Protein AF-A0A5Q4G5Q9-F1 (afdb_monomer_lite)

Sequence (96 aa):
MVSRAIARVSGTCLAPHSAKVARRLGVSTQAPTEAVFYTTGRARSLKVGNTHVHFEHAPEPLVRNADSAAGLALLALHCLGRQHATTDVPRAREAA

Secondary structure (DSSP, 8-state):
--HHHHHHHHT--EEE-HHHHHHHTTS-----SSEEEEESS--EEEEETTEEEEEEE--HHHHTTTTSHHHHHHHHHHHH-GGG--S--PPPPP--

pLDDT: mean 88.46, std 10.26, range [36.91, 96.0]

Structure (mmCIF, N/CA/C/O backbone):
data_AF-A0A5Q4G5Q9-F1
#
_entry.id   AF-A0A5Q4G5Q9-F1
#
loop_
_atom_site.group_PDB
_atom_site.id
_atom_site.type_symbol
_atom_site.label_atom_id
_atom_site.label_alt_id
_atom_site.label_comp_id
_atom_site.label_asym_id
_atom_site.label_entity_id
_atom_site.label_seq_id
_atom_site.pdbx_PDB_ins_code
_atom_site.Cartn_x
_atom_site.Cartn_y
_atom_site.Cartn_z
_atom_site.occupancy
_atom_site.B_iso_or_equiv
_atom_site.auth_seq_id
_atom_site.auth_comp_id
_atom_site.auth_asym_id
_atom_site.auth_atom_id
_atom_site.pdbx_PDB_model_num
ATOM 1 N N . MET A 1 1 ? -10.888 5.234 -3.428 1.00 62.72 1 MET A N 1
ATOM 2 C CA . MET A 1 1 ? -11.951 6.179 -3.027 1.00 62.72 1 MET A CA 1
ATOM 3 C C . MET A 1 1 ? -12.619 5.874 -1.675 1.00 62.72 1 MET A C 1
ATOM 5 O O . MET A 1 1 ? -13.505 6.614 -1.300 1.00 62.72 1 MET A O 1
ATOM 9 N N . VAL A 1 2 ? -12.138 4.925 -0.857 1.00 75.81 2 VAL A N 1
ATOM 10 C CA . VAL A 1 2 ? -12.484 4.859 0.588 1.00 75.81 2 VAL A CA 1
ATOM 11 C C . VAL A 1 2 ? -11.257 5.203 1.432 1.00 75.81 2 VAL A C 1
ATOM 13 O O . VAL A 1 2 ? -11.308 6.118 2.244 1.00 75.81 2 VAL A O 1
ATOM 16 N N . SER A 1 3 ? -10.108 4.590 1.128 1.00 75.00 3 SER A N 1
ATOM 17 C CA . SER A 1 3 ? -8.809 4.953 1.712 1.00 75.00 3 SER A CA 1
ATOM 18 C C . SER A 1 3 ? -8.533 6.458 1.619 1.00 75.00 3 SER A C 1
ATOM 20 O O . SER A 1 3 ? -8.314 7.102 2.629 1.00 75.00 3 SER A O 1
ATOM 22 N N . ARG A 1 4 ? -8.657 7.072 0.437 1.00 79.06 4 ARG A N 1
ATOM 23 C CA . ARG A 1 4 ? -8.414 8.518 0.264 1.00 79.06 4 ARG A CA 1
ATOM 24 C C . ARG A 1 4 ? -9.319 9.410 1.129 1.00 79.06 4 ARG A C 1
ATOM 26 O O . ARG A 1 4 ? -8.877 10.463 1.571 1.00 79.06 4 ARG A O 1
ATOM 33 N N . ALA A 1 5 ? -10.561 8.995 1.388 1.00 84.75 5 ALA A N 1
ATOM 34 C CA . ALA A 1 5 ? -11.453 9.713 2.298 1.00 84.75 5 ALA A CA 1
ATOM 35 C C . ALA A 1 5 ? -10.995 9.550 3.758 1.00 84.75 5 ALA A C 1
ATOM 37 O O . ALA A 1 5 ? -10.898 10.535 4.483 1.00 84.75 5 ALA A O 1
ATOM 38 N N . ILE A 1 6 ? -10.609 8.332 4.155 1.00 85.38 6 ILE A N 1
ATOM 39 C CA . ILE A 1 6 ? -10.059 8.035 5.487 1.00 85.38 6 ILE A CA 1
ATOM 40 C C . ILE A 1 6 ? -8.767 8.823 5.741 1.00 85.38 6 ILE A C 1
ATOM 42 O O . ILE A 1 6 ? -8.628 9.417 6.808 1.00 85.38 6 ILE A O 1
ATOM 46 N N . ALA A 1 7 ? -7.851 8.884 4.769 1.00 86.44 7 ALA A N 1
ATOM 47 C CA . ALA A 1 7 ? -6.624 9.683 4.845 1.00 86.44 7 ALA A CA 1
ATOM 48 C C . ALA A 1 7 ? -6.928 11.159 5.123 1.00 86.44 7 ALA A C 1
ATOM 50 O O . ALA A 1 7 ? -6.356 11.742 6.037 1.00 86.44 7 ALA A O 1
ATOM 51 N N . ARG A 1 8 ? -7.878 11.743 4.378 1.00 86.62 8 ARG A N 1
ATOM 52 C CA . ARG A 1 8 ? -8.280 13.149 4.541 1.00 86.62 8 ARG A CA 1
ATOM 53 C C . ARG A 1 8 ? -8.863 13.435 5.922 1.00 86.62 8 ARG A C 1
ATOM 55 O O . ARG A 1 8 ? -8.481 14.421 6.532 1.00 86.62 8 ARG A O 1
ATOM 62 N N . VAL A 1 9 ? -9.754 12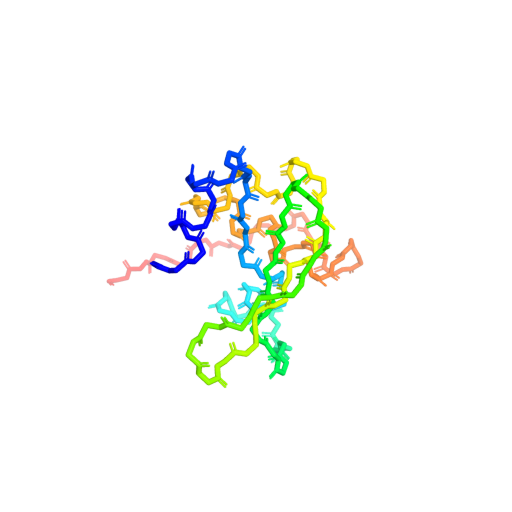.574 6.415 1.00 87.81 9 VAL A N 1
ATOM 63 C CA . VAL A 1 9 ? -10.400 12.761 7.727 1.00 87.81 9 VAL A CA 1
ATOM 64 C C . VAL A 1 9 ? -9.407 12.577 8.874 1.00 87.81 9 VAL A C 1
ATOM 66 O O . VAL A 1 9 ? -9.481 13.286 9.869 1.00 87.81 9 VAL A O 1
ATOM 69 N N . SER A 1 10 ? -8.475 11.629 8.748 1.00 86.25 10 SER A N 1
ATOM 70 C CA . SER A 1 10 ? -7.511 11.332 9.814 1.00 86.25 10 SER A CA 1
ATOM 71 C C . SER A 1 10 ? -6.208 12.131 9.743 1.00 86.25 10 SER A C 1
ATOM 73 O O . SER A 1 10 ? -5.410 12.033 10.668 1.00 86.25 10 SER A O 1
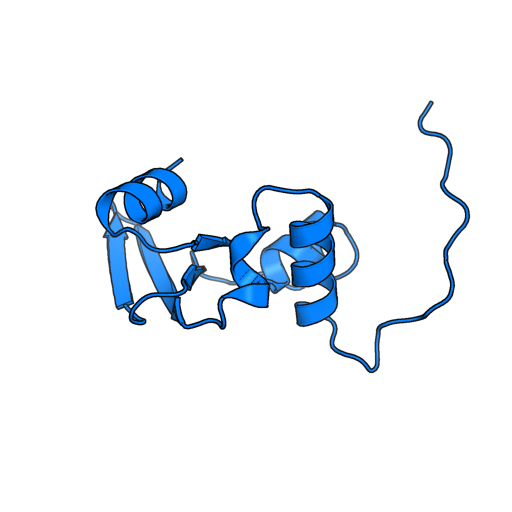ATOM 75 N N . GLY A 1 11 ? -5.977 12.903 8.677 1.00 90.00 11 GLY A N 1
ATOM 76 C CA . GLY A 1 11 ? -4.735 13.658 8.484 1.00 90.00 11 GLY A CA 1
ATOM 77 C C . GLY A 1 11 ? -3.497 12.779 8.263 1.00 90.00 11 GLY A C 1
ATOM 78 O O . GLY A 1 11 ? -2.378 13.240 8.456 1.00 90.00 11 GLY A O 1
ATOM 79 N N . THR A 1 12 ? -3.675 11.510 7.880 1.00 92.12 12 THR A N 1
ATOM 80 C CA . THR A 1 12 ? -2.578 10.544 7.689 1.00 92.12 12 THR A CA 1
ATOM 81 C C . THR A 1 12 ? -2.374 10.214 6.217 1.00 92.12 12 THR A C 1
ATOM 83 O O . THR A 1 12 ? -3.340 10.169 5.453 1.00 92.12 12 THR A O 1
ATOM 86 N N . CYS A 1 13 ? -1.149 9.863 5.825 1.00 93.12 13 CYS A N 1
ATOM 87 C CA . CYS A 1 13 ? -0.892 9.308 4.498 1.00 93.12 13 CYS A CA 1
ATOM 88 C C . CYS A 1 13 ? -1.335 7.842 4.450 1.00 93.12 13 CYS A C 1
ATOM 90 O O . CYS A 1 13 ? -1.156 7.111 5.423 1.00 93.12 13 CYS A O 1
ATOM 92 N N . LEU A 1 14 ? -1.890 7.410 3.314 1.00 94.31 14 LEU A N 1
ATOM 93 C CA . LEU A 1 14 ? -2.276 6.021 3.072 1.00 94.31 14 LEU A CA 1
ATOM 94 C C . LEU A 1 14 ? -1.725 5.533 1.737 1.00 94.31 14 LEU A C 1
ATOM 96 O O . LEU A 1 14 ? -1.764 6.263 0.750 1.00 94.31 14 LEU A O 1
ATOM 100 N N . ALA A 1 15 ? -1.304 4.272 1.694 1.00 94.56 15 ALA A N 1
ATOM 101 C CA . ALA A 1 15 ? -0.834 3.611 0.484 1.00 94.56 15 ALA A CA 1
ATOM 102 C C . ALA A 1 15 ? -1.453 2.213 0.343 1.00 94.56 15 ALA A C 1
ATOM 104 O O . ALA A 1 15 ? -1.763 1.568 1.348 1.00 94.56 15 ALA A O 1
ATOM 105 N N . PRO A 1 16 ? -1.657 1.710 -0.886 1.00 93.94 16 PRO A N 1
ATOM 106 C CA . PRO A 1 16 ? -1.958 0.296 -1.090 1.00 93.94 16 PRO A CA 1
ATOM 107 C C . PRO A 1 16 ? -0.819 -0.583 -0.555 1.00 93.94 16 PRO A C 1
ATOM 109 O O . PRO A 1 16 ? 0.348 -0.199 -0.618 1.00 93.94 16 PRO A O 1
ATOM 112 N N . HIS A 1 17 ? -1.155 -1.782 -0.075 1.00 94.88 17 HIS A N 1
ATOM 113 C CA . HIS A 1 17 ? -0.150 -2.755 0.350 1.00 94.88 17 HIS A CA 1
ATOM 114 C C . HIS A 1 17 ? 0.825 -3.092 -0.794 1.00 94.88 17 HIS A C 1
ATOM 116 O O . HIS A 1 17 ? 0.404 -3.313 -1.935 1.00 94.88 17 HIS A O 1
ATOM 122 N N . SER A 1 18 ? 2.116 -3.187 -0.475 1.00 93.88 18 SER A N 1
ATOM 123 C CA . SER A 1 18 ? 3.231 -3.390 -1.417 1.00 93.88 18 SER A CA 1
ATOM 124 C C . SER A 1 18 ? 3.005 -4.575 -2.368 1.00 93.88 18 SER A C 1
ATOM 126 O O . SER A 1 18 ? 3.060 -4.403 -3.584 1.00 93.88 18 SER A O 1
ATOM 128 N N . ALA A 1 19 ? 2.618 -5.744 -1.843 1.00 94.44 19 ALA A N 1
ATOM 129 C CA . ALA A 1 19 ? 2.289 -6.933 -2.645 1.00 94.44 19 ALA A CA 1
ATOM 130 C C . ALA A 1 19 ? 1.188 -6.697 -3.694 1.00 94.44 19 ALA A C 1
ATOM 132 O O . ALA A 1 19 ? 1.300 -7.133 -4.839 1.00 94.44 19 ALA A O 1
ATOM 133 N N . LYS A 1 20 ? 0.143 -5.930 -3.351 1.00 94.81 20 LYS A N 1
ATOM 134 C CA . LYS A 1 20 ? -0.923 -5.584 -4.302 1.00 94.81 20 LYS A CA 1
ATOM 135 C C . LYS A 1 20 ? -0.389 -4.718 -5.445 1.00 94.81 20 LYS A C 1
ATOM 137 O O . LYS A 1 20 ? -0.826 -4.872 -6.585 1.00 94.81 20 LYS A O 1
ATOM 142 N N . VAL A 1 21 ? 0.540 -3.812 -5.142 1.00 95.19 21 VAL A N 1
ATOM 143 C CA . VAL A 1 21 ? 1.183 -2.952 -6.143 1.00 95.19 21 VAL A CA 1
ATOM 144 C C . VAL A 1 21 ? 2.133 -3.759 -7.022 1.00 95.19 21 VAL A C 1
ATOM 146 O O . VAL A 1 21 ? 2.024 -3.678 -8.242 1.00 95.19 21 VAL A O 1
ATOM 149 N N . ALA A 1 22 ? 2.990 -4.594 -6.429 1.00 95.06 22 ALA A N 1
ATOM 150 C CA . ALA A 1 22 ? 3.915 -5.463 -7.153 1.00 95.06 22 ALA A CA 1
ATOM 151 C C . ALA A 1 22 ? 3.185 -6.385 -8.141 1.00 95.06 22 ALA A C 1
ATOM 153 O O . ALA A 1 22 ? 3.583 -6.487 -9.302 1.00 95.06 22 ALA A O 1
ATOM 154 N N . ARG A 1 23 ? 2.056 -6.974 -7.724 1.00 95.25 23 ARG A N 1
ATOM 155 C CA . ARG A 1 23 ? 1.201 -7.762 -8.618 1.00 95.25 23 ARG A CA 1
ATOM 156 C C . ARG A 1 23 ? 0.578 -6.951 -9.736 1.00 95.25 23 ARG A C 1
ATOM 158 O O . ARG A 1 23 ? 0.564 -7.400 -10.876 1.00 95.25 23 ARG A O 1
ATOM 165 N N . ARG A 1 24 ? 0.079 -5.750 -9.437 1.00 93.88 24 ARG A N 1
ATOM 166 C CA . ARG A 1 24 ? -0.493 -4.863 -10.458 1.00 93.88 24 ARG A CA 1
ATOM 167 C C . ARG A 1 24 ? 0.543 -4.438 -11.504 1.00 93.88 24 ARG A C 1
ATOM 169 O O . ARG A 1 24 ? 0.175 -4.266 -12.658 1.00 93.88 24 ARG A O 1
ATOM 176 N N . LEU A 1 25 ? 1.802 -4.265 -11.102 1.00 92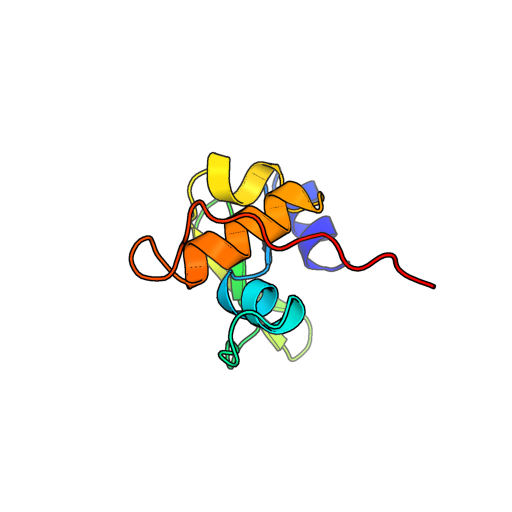.75 25 LEU A N 1
ATOM 177 C CA . LEU A 1 25 ? 2.911 -3.932 -12.001 1.00 92.75 25 LEU A CA 1
ATOM 178 C C . LEU A 1 25 ? 3.521 -5.159 -12.702 1.00 92.75 25 LEU A C 1
ATOM 180 O O . LEU A 1 25 ? 4.427 -4.996 -13.509 1.00 92.75 25 LEU A O 1
ATOM 184 N N . GLY A 1 26 ? 3.045 -6.373 -12.409 1.00 94.12 26 GLY A N 1
ATOM 185 C CA . GLY A 1 26 ? 3.517 -7.602 -13.051 1.00 94.12 26 GLY A CA 1
ATOM 186 C C . GLY A 1 26 ? 4.891 -8.089 -12.587 1.00 94.12 26 GLY A C 1
ATOM 187 O O . GLY A 1 26 ? 5.435 -9.005 -13.191 1.00 94.12 26 GLY A O 1
ATOM 188 N N . VAL A 1 27 ? 5.450 -7.515 -11.516 1.00 92.00 27 VAL A N 1
ATOM 189 C CA . VAL A 1 27 ? 6.770 -7.901 -10.977 1.00 92.00 27 VAL A CA 1
ATOM 190 C C . VAL A 1 27 ? 6.682 -8.949 -9.861 1.00 92.00 27 VAL A C 1
ATOM 192 O O . VAL A 1 27 ? 7.696 -9.473 -9.418 1.00 92.00 27 VAL A O 1
ATOM 195 N N . SER A 1 28 ? 5.471 -9.270 -9.399 1.00 93.75 28 SER A N 1
ATOM 196 C CA . SER A 1 28 ? 5.184 -10.377 -8.477 1.00 93.75 28 SER A CA 1
ATOM 197 C C . SER A 1 28 ? 3.810 -10.973 -8.796 1.00 93.75 28 SER A C 1
ATOM 199 O O . SER A 1 28 ? 2.977 -10.335 -9.432 1.00 93.75 28 SER A O 1
ATOM 201 N N . THR A 1 29 ? 3.535 -12.194 -8.348 1.00 93.12 29 THR A N 1
ATOM 202 C CA . THR A 1 29 ? 2.202 -12.820 -8.424 1.00 93.12 29 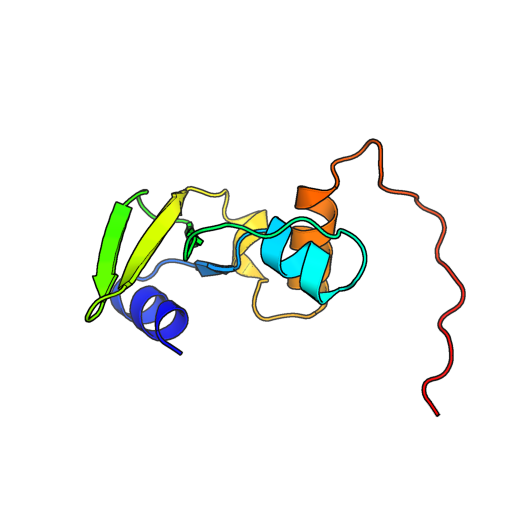THR A CA 1
ATOM 203 C C . THR A 1 29 ? 1.461 -12.783 -7.083 1.00 93.12 29 THR A C 1
ATOM 205 O O . THR A 1 29 ? 0.261 -13.070 -7.021 1.00 93.12 29 THR A O 1
ATOM 208 N N . GLN A 1 30 ? 2.144 -12.384 -6.008 1.00 87.44 30 GLN A N 1
ATOM 209 C CA . GLN A 1 30 ? 1.612 -12.383 -4.648 1.00 87.44 30 GLN A CA 1
ATOM 210 C C . GLN A 1 30 ? 0.481 -11.360 -4.492 1.00 87.44 30 GLN A C 1
ATOM 212 O O . GLN A 1 30 ? 0.570 -10.232 -4.968 1.00 87.44 30 GLN A O 1
ATOM 217 N N . ALA A 1 31 ? -0.597 -11.740 -3.807 1.00 88.44 31 ALA A N 1
ATOM 218 C CA . ALA A 1 31 ? -1.691 -10.836 -3.469 1.00 88.44 31 ALA A CA 1
ATOM 219 C C . ALA A 1 31 ? -2.057 -10.980 -1.989 1.00 88.44 31 ALA A C 1
ATOM 221 O O . ALA A 1 31 ? -2.103 -12.109 -1.499 1.00 88.44 31 ALA A O 1
ATOM 222 N N . PRO A 1 32 ? -2.368 -9.874 -1.292 1.00 87.62 32 PRO A N 1
ATOM 223 C CA . PRO A 1 32 ? -3.021 -9.950 0.007 1.00 87.62 32 PRO A CA 1
ATOM 224 C C . PRO A 1 32 ? -4.384 -10.640 -0.126 1.00 87.62 32 PRO A C 1
ATOM 226 O O . PRO A 1 32 ? -5.129 -10.362 -1.069 1.00 87.62 32 PRO A O 1
ATOM 229 N N . THR A 1 33 ? -4.719 -11.501 0.830 1.00 88.50 33 THR A N 1
ATOM 230 C CA . THR A 1 33 ? -6.043 -12.133 0.955 1.00 88.50 33 THR A CA 1
ATOM 231 C C . THR A 1 33 ? -7.104 -11.176 1.500 1.00 88.50 33 THR A C 1
ATOM 233 O O . THR A 1 33 ? -8.294 -11.397 1.296 1.00 88.50 33 THR A O 1
ATOM 236 N N . GLU A 1 34 ? -6.682 -10.086 2.143 1.00 88.50 34 GLU A N 1
ATOM 237 C CA . GLU A 1 34 ? -7.549 -9.111 2.806 1.00 88.50 34 GLU A CA 1
ATOM 238 C C . GLU A 1 34 ? -7.334 -7.685 2.275 1.00 88.50 34 GLU A C 1
ATOM 240 O O . GLU A 1 34 ? -6.354 -7.371 1.590 1.00 88.50 34 GLU A O 1
ATOM 245 N N . ALA A 1 35 ? -8.261 -6.779 2.599 1.00 90.06 35 ALA A N 1
ATOM 246 C CA . ALA A 1 35 ? -8.154 -5.371 2.235 1.00 90.06 35 ALA A CA 1
ATOM 247 C C . ALA A 1 35 ? -7.179 -4.630 3.170 1.00 90.06 35 ALA A C 1
ATOM 249 O O . ALA A 1 35 ? -7.599 -3.932 4.091 1.00 90.06 35 ALA A O 1
ATOM 250 N N . VAL A 1 36 ? -5.877 -4.765 2.907 1.00 94.00 36 VAL A N 1
ATOM 251 C CA . VAL A 1 36 ? -4.800 -4.139 3.693 1.00 94.00 36 VAL A CA 1
ATOM 252 C C . VAL A 1 36 ? -4.266 -2.865 3.022 1.00 94.00 36 VAL A C 1
ATOM 254 O O . VAL A 1 36 ? -4.062 -2.816 1.802 1.00 94.00 36 VAL A O 1
ATOM 257 N N . PHE A 1 37 ? -4.015 -1.831 3.825 1.00 94.31 37 PHE A N 1
ATOM 258 C CA . PHE A 1 37 ? -3.384 -0.570 3.429 1.00 94.31 37 PHE A CA 1
ATOM 259 C C . PHE A 1 37 ? -2.282 -0.183 4.413 1.00 94.31 37 PHE A C 1
ATOM 261 O O . PHE A 1 37 ? -2.421 -0.385 5.616 1.00 94.31 37 PHE A O 1
ATOM 268 N N . TYR A 1 38 ? -1.229 0.458 3.917 1.00 95.50 38 TYR A N 1
ATOM 269 C CA . TYR A 1 38 ? -0.259 1.131 4.773 1.00 95.50 38 TYR A CA 1
ATOM 270 C C . TYR A 1 38 ? -0.770 2.501 5.214 1.00 95.50 38 TYR A C 1
ATOM 272 O O . TYR A 1 38 ? -1.458 3.184 4.451 1.00 95.50 38 TYR A O 1
ATOM 280 N N . THR A 1 39 ? -0.402 2.911 6.427 1.00 95.38 39 THR A N 1
ATOM 281 C CA . THR A 1 39 ? -0.705 4.216 7.018 1.00 95.38 39 THR A CA 1
ATOM 282 C C . THR A 1 39 ? 0.489 4.795 7.766 1.00 95.38 39 THR A C 1
ATOM 284 O O . THR A 1 39 ? 1.235 4.059 8.402 1.00 95.38 39 THR A O 1
ATOM 287 N N . THR A 1 40 ? 0.644 6.120 7.757 1.00 95.44 40 THR A N 1
ATOM 288 C CA . THR A 1 40 ? 1.577 6.798 8.679 1.00 95.44 40 THR A CA 1
ATOM 289 C C . THR A 1 40 ? 1.011 6.948 10.091 1.00 95.44 40 THR A C 1
ATOM 291 O O . THR A 1 40 ? 1.742 7.271 11.022 1.00 95.44 40 THR A O 1
ATOM 294 N N . GLY A 1 41 ? -0.291 6.708 10.271 1.00 93.38 41 GLY A N 1
ATOM 295 C CA . GLY A 1 41 ? -0.954 6.737 11.570 1.00 93.38 41 GLY A CA 1
ATOM 296 C C . GLY A 1 41 ? -0.859 5.422 12.343 1.00 93.38 41 GLY A C 1
ATOM 297 O O . GLY A 1 41 ? -0.087 4.520 12.019 1.00 93.38 41 GLY A O 1
ATOM 298 N N . ARG A 1 42 ? -1.697 5.302 13.378 1.00 93.69 42 ARG A N 1
ATOM 299 C CA . ARG A 1 42 ? -1.812 4.090 14.199 1.00 93.69 42 ARG A CA 1
ATOM 300 C C . ARG A 1 42 ? -2.391 2.924 13.390 1.00 93.69 42 ARG A C 1
ATOM 302 O O . ARG A 1 42 ? -3.412 3.092 12.718 1.00 93.69 42 ARG A O 1
ATOM 309 N N . ALA A 1 43 ? -1.789 1.744 13.542 1.00 95.25 43 ALA A N 1
ATOM 310 C CA . ALA A 1 43 ? -2.332 0.496 13.015 1.00 95.25 43 ALA A CA 1
ATOM 311 C C . ALA A 1 43 ? -3.711 0.196 13.627 1.00 95.25 43 ALA A C 1
ATOM 313 O O . ALA A 1 43 ? -3.909 0.333 14.838 1.00 95.25 43 ALA A O 1
ATOM 314 N N . ARG A 1 44 ? -4.683 -0.162 12.785 1.00 94.31 44 ARG A N 1
ATOM 315 C CA . ARG A 1 44 ? -6.081 -0.383 13.187 1.00 94.31 44 ARG A CA 1
ATOM 316 C C . ARG A 1 44 ? -6.847 -1.158 12.122 1.00 94.31 44 ARG A C 1
ATOM 318 O O . ARG A 1 44 ? -6.466 -1.138 10.958 1.00 94.31 44 ARG A O 1
ATOM 325 N N . SER A 1 45 ? -7.981 -1.733 12.498 1.00 93.94 45 SER A N 1
ATOM 326 C CA . SER A 1 45 ? -8.927 -2.344 11.559 1.00 93.94 45 SER A CA 1
ATOM 327 C C . SER A 1 45 ? -10.245 -1.578 11.586 1.00 93.94 45 SER A C 1
ATOM 329 O O . SER A 1 45 ? -10.715 -1.192 12.655 1.00 93.94 45 SER A O 1
ATOM 331 N N . LEU A 1 46 ? -10.845 -1.348 10.422 1.00 91.12 46 LEU A N 1
ATOM 332 C CA . LEU A 1 46 ? -12.136 -0.679 10.279 1.00 91.12 46 LEU A CA 1
ATOM 333 C C . LEU A 1 46 ? -13.080 -1.552 9.458 1.00 91.12 46 LEU A C 1
ATOM 335 O O . LEU A 1 46 ? -12.726 -1.995 8.368 1.00 91.12 46 LEU A O 1
ATOM 339 N N . LYS A 1 47 ? -14.306 -1.746 9.945 1.00 91.62 47 LYS A N 1
ATOM 340 C CA . LYS A 1 47 ? -15.369 -2.368 9.156 1.00 91.62 47 LYS A CA 1
ATOM 341 C C . LYS A 1 47 ? -16.050 -1.302 8.297 1.00 91.62 47 LYS A C 1
ATOM 343 O O . LYS A 1 47 ? -16.587 -0.331 8.823 1.00 91.62 47 LYS A O 1
ATOM 348 N N . VAL A 1 48 ? -16.025 -1.482 6.980 1.00 87.69 48 VAL A N 1
ATOM 349 C CA . VAL A 1 48 ? -16.716 -0.630 6.004 1.00 87.69 48 VAL A CA 1
ATOM 350 C C . VAL A 1 48 ? -17.742 -1.494 5.281 1.00 87.69 48 VAL A C 1
ATOM 352 O O . VAL A 1 48 ? -17.388 -2.339 4.459 1.00 87.69 48 VAL A O 1
ATOM 355 N N . GLY A 1 49 ? -19.022 -1.319 5.620 1.00 88.19 49 GLY A N 1
ATOM 356 C CA . GLY A 1 49 ? -20.077 -2.228 5.168 1.00 88.19 49 GLY A CA 1
ATOM 357 C C . GLY A 1 49 ? -19.809 -3.654 5.659 1.00 88.19 49 GLY A C 1
ATOM 358 O O . GLY A 1 49 ? -19.687 -3.877 6.862 1.00 88.19 49 GLY A O 1
ATOM 359 N N . ASN A 1 50 ? -19.676 -4.606 4.731 1.00 89.31 50 ASN A N 1
ATOM 360 C CA . ASN A 1 50 ? -19.353 -6.003 5.042 1.00 89.31 50 ASN A CA 1
ATOM 361 C C . ASN A 1 50 ? -17.857 -6.348 4.901 1.00 89.31 50 ASN A C 1
ATOM 363 O O . ASN A 1 50 ? -17.483 -7.512 5.002 1.00 89.31 50 ASN A O 1
ATOM 367 N N . THR A 1 51 ? -17.001 -5.349 4.667 1.00 88.62 51 THR A N 1
ATOM 368 C CA . THR A 1 51 ? -15.568 -5.541 4.417 1.00 88.62 51 THR A CA 1
ATOM 369 C C . THR A 1 51 ? -14.745 -5.062 5.605 1.00 88.62 51 THR A C 1
ATOM 371 O O . THR A 1 51 ? -14.923 -3.940 6.082 1.00 88.62 51 THR A O 1
ATOM 374 N N . HIS A 1 52 ? -13.801 -5.885 6.054 1.00 91.44 52 HIS A N 1
ATOM 375 C CA . HIS A 1 52 ? -12.789 -5.486 7.028 1.00 91.44 52 HIS A CA 1
ATOM 376 C C . HIS A 1 52 ? -11.585 -4.885 6.298 1.00 91.44 52 HIS A C 1
ATOM 378 O O . HIS A 1 52 ? -11.014 -5.505 5.404 1.00 91.44 52 HIS A O 1
ATOM 384 N N . VAL A 1 53 ? -11.240 -3.647 6.648 1.00 92.44 53 VAL A N 1
ATOM 385 C CA . VAL A 1 53 ? -10.094 -2.921 6.102 1.00 92.44 53 VAL A CA 1
ATOM 386 C C . VAL A 1 53 ? -9.033 -2.812 7.181 1.00 92.44 53 VAL A C 1
ATOM 388 O O . VAL A 1 53 ? -9.268 -2.203 8.226 1.00 92.44 53 VAL A O 1
ATOM 391 N N . HIS A 1 54 ? -7.868 -3.382 6.914 1.00 94.69 54 HIS A N 1
ATOM 392 C CA . HIS A 1 54 ? -6.737 -3.395 7.828 1.00 94.69 54 HIS A CA 1
ATOM 393 C C . HIS A 1 54 ? -5.758 -2.286 7.453 1.00 94.69 54 HIS A C 1
ATOM 395 O O . HIS A 1 54 ? -5.420 -2.098 6.284 1.00 94.69 54 HIS A O 1
ATOM 401 N N . PHE A 1 55 ? -5.321 -1.532 8.454 1.00 94.88 55 PHE A N 1
ATOM 402 C CA . PHE A 1 55 ? -4.320 -0.487 8.320 1.00 94.88 55 PHE A CA 1
ATOM 403 C C . PHE A 1 55 ? -3.075 -0.887 9.095 1.00 94.88 55 PHE A C 1
ATOM 405 O O . PHE A 1 55 ? -3.116 -1.007 10.320 1.00 94.88 55 PHE A O 1
ATOM 412 N N . GLU A 1 56 ? -1.972 -1.044 8.378 1.00 95.62 56 GLU A N 1
ATOM 413 C CA . GLU A 1 56 ? -0.659 -1.339 8.937 1.00 95.62 56 GLU A CA 1
ATOM 414 C C . GLU A 1 56 ? 0.183 -0.073 8.985 1.00 95.62 56 GLU A C 1
ATOM 416 O O . GLU A 1 56 ? 0.191 0.720 8.041 1.00 95.62 56 GLU A O 1
ATOM 421 N N . HIS A 1 57 ? 0.895 0.128 10.089 1.00 96.00 57 HIS A N 1
ATOM 422 C CA . 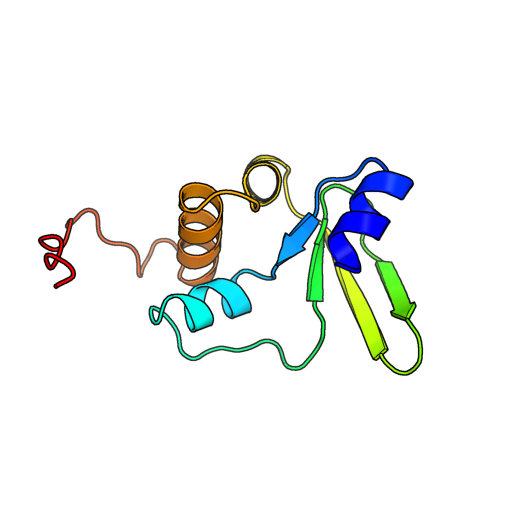HIS A 1 57 ? 1.791 1.267 10.200 1.00 96.00 57 HIS A CA 1
ATOM 423 C C . HIS A 1 57 ? 2.994 1.098 9.264 1.00 96.00 57 HIS A C 1
ATOM 425 O O . HIS A 1 57 ? 3.612 0.036 9.229 1.00 96.00 57 HIS A O 1
ATOM 431 N N . ALA A 1 58 ? 3.345 2.161 8.546 1.00 95.31 58 ALA A N 1
ATOM 432 C CA . ALA A 1 58 ? 4.509 2.220 7.679 1.00 95.31 58 ALA A CA 1
ATOM 433 C C . ALA A 1 58 ? 5.189 3.595 7.773 1.00 95.31 58 ALA A C 1
ATOM 435 O O . ALA A 1 58 ? 4.516 4.611 7.981 1.00 95.31 58 ALA A O 1
ATOM 436 N N . PRO A 1 59 ? 6.519 3.650 7.577 1.00 93.88 59 PRO A N 1
ATOM 437 C CA . PRO A 1 59 ? 7.261 4.898 7.638 1.00 93.88 59 PRO A CA 1
ATOM 438 C C . PRO A 1 59 ? 6.833 5.841 6.507 1.00 93.88 59 PRO A C 1
ATOM 440 O O . PRO A 1 59 ? 6.610 5.422 5.370 1.00 93.88 59 PRO A O 1
ATOM 443 N N . GLU A 1 60 ? 6.764 7.137 6.807 1.00 93.31 60 GLU A N 1
ATOM 444 C CA . GLU A 1 60 ? 6.281 8.162 5.876 1.00 93.31 60 GLU A CA 1
ATOM 445 C C . GLU A 1 60 ? 6.948 8.143 4.489 1.00 93.31 60 GLU A C 1
ATOM 447 O O . GLU A 1 60 ? 6.208 8.210 3.503 1.00 93.31 60 GLU A O 1
ATOM 452 N N . PRO A 1 61 ? 8.277 7.955 4.345 1.00 91.81 61 PRO A N 1
ATOM 453 C CA . PRO A 1 61 ? 8.915 7.881 3.029 1.00 91.81 61 PRO A CA 1
ATOM 454 C C . PRO A 1 61 ? 8.341 6.802 2.099 1.00 91.81 61 PRO A C 1
ATOM 456 O O . PRO A 1 61 ? 8.355 6.981 0.883 1.00 91.81 61 PRO A O 1
ATOM 459 N N . LEU A 1 62 ? 7.806 5.706 2.649 1.00 91.06 62 LEU A N 1
ATOM 460 C CA . LEU A 1 62 ? 7.201 4.623 1.869 1.00 91.06 62 LEU A CA 1
ATOM 461 C C . LEU A 1 62 ? 5.783 4.973 1.383 1.00 91.06 62 LEU A C 1
ATOM 463 O O . LEU A 1 62 ? 5.340 4.492 0.343 1.00 91.06 62 LEU A O 1
ATOM 467 N N . VAL A 1 63 ? 5.060 5.807 2.135 1.00 92.38 63 VAL A N 1
ATOM 468 C CA . VAL A 1 63 ? 3.617 6.042 1.956 1.00 92.38 63 VAL A CA 1
ATOM 469 C C . VAL A 1 63 ? 3.329 7.388 1.284 1.00 92.38 63 VAL A C 1
ATOM 471 O O . VAL A 1 63 ? 2.381 7.502 0.508 1.00 92.38 63 VAL A O 1
ATOM 474 N N . ARG A 1 64 ? 4.149 8.413 1.547 1.00 91.31 64 ARG A N 1
ATOM 475 C CA . ARG A 1 64 ? 3.896 9.820 1.184 1.00 91.31 64 ARG A CA 1
ATOM 476 C C . ARG A 1 64 ? 3.653 10.048 -0.308 1.00 91.31 64 ARG A C 1
ATOM 478 O O . ARG A 1 64 ? 2.850 10.897 -0.673 1.00 91.31 64 ARG A O 1
ATOM 485 N N . ASN A 1 65 ? 4.331 9.291 -1.168 1.00 90.88 65 ASN A N 1
ATOM 486 C CA . ASN A 1 65 ? 4.269 9.462 -2.622 1.00 90.88 65 ASN A CA 1
ATOM 487 C C . ASN A 1 65 ? 3.422 8.390 -3.327 1.00 90.88 65 ASN A C 1
ATOM 489 O O . ASN A 1 65 ? 3.506 8.263 -4.545 1.00 90.88 65 ASN A O 1
ATOM 493 N N . ALA A 1 66 ? 2.603 7.624 -2.602 1.00 90.06 66 ALA A N 1
ATOM 494 C CA . ALA A 1 66 ? 1.847 6.496 -3.159 1.00 90.06 66 ALA A CA 1
ATOM 495 C C . ALA A 1 66 ? 0.763 6.873 -4.193 1.00 90.06 66 ALA A C 1
ATOM 497 O O . ALA A 1 66 ? 0.179 5.988 -4.818 1.00 90.06 66 ALA A O 1
ATOM 498 N N . ASP A 1 67 ? 0.518 8.171 -4.397 1.00 88.56 67 ASP A N 1
ATOM 499 C CA . ASP A 1 67 ? -0.337 8.710 -5.460 1.00 88.56 67 ASP A CA 1
ATOM 500 C C . ASP A 1 67 ? 0.407 8.870 -6.810 1.00 88.56 67 ASP A C 1
ATOM 502 O O . ASP A 1 67 ? -0.235 9.128 -7.828 1.00 88.56 67 ASP A O 1
ATOM 506 N N . SER A 1 68 ? 1.740 8.715 -6.852 1.00 92.50 68 SER A N 1
ATOM 507 C CA . SER A 1 68 ? 2.552 8.846 -8.072 1.00 92.50 68 SER A CA 1
ATOM 508 C C . SER A 1 68 ? 3.038 7.497 -8.610 1.00 92.50 68 SER A C 1
ATOM 510 O O . SER A 1 68 ? 3.194 6.526 -7.868 1.00 92.50 68 SER A O 1
ATOM 512 N N . ALA A 1 69 ? 3.343 7.440 -9.912 1.00 92.56 69 ALA A N 1
ATOM 513 C CA . ALA A 1 69 ? 3.920 6.246 -10.535 1.00 92.56 69 ALA A CA 1
ATOM 514 C C . ALA A 1 69 ? 5.246 5.830 -9.871 1.00 92.56 69 ALA A C 1
ATOM 516 O O . ALA A 1 69 ? 5.459 4.648 -9.611 1.00 92.56 69 ALA A O 1
ATOM 517 N N . ALA A 1 70 ? 6.095 6.801 -9.519 1.00 92.06 70 ALA A N 1
ATOM 518 C CA . ALA A 1 70 ? 7.348 6.549 -8.812 1.00 92.06 70 ALA A CA 1
ATOM 519 C C . ALA A 1 70 ? 7.113 5.967 -7.408 1.00 92.06 70 ALA A C 1
ATOM 521 O O . ALA A 1 70 ? 7.778 5.011 -7.022 1.00 92.06 70 ALA A O 1
ATOM 522 N N . GLY A 1 71 ? 6.137 6.484 -6.654 1.00 93.94 71 GLY A N 1
ATOM 523 C CA . GLY A 1 71 ? 5.807 5.931 -5.338 1.00 93.94 71 GLY A CA 1
ATOM 524 C C . GLY A 1 71 ? 5.243 4.513 -5.414 1.00 93.94 71 GLY A C 1
ATOM 525 O O . GLY A 1 71 ? 5.602 3.664 -4.601 1.00 93.94 71 GLY A O 1
ATOM 526 N N . LEU A 1 72 ? 4.422 4.218 -6.426 1.00 94.75 72 LEU A N 1
ATOM 527 C CA . LEU A 1 72 ? 3.951 2.855 -6.684 1.00 94.75 72 LEU A CA 1
ATOM 528 C C . LEU A 1 72 ? 5.103 1.914 -7.075 1.00 94.75 72 LEU A C 1
ATOM 530 O O . LEU A 1 72 ? 5.150 0.784 -6.593 1.00 94.75 72 LEU A O 1
ATOM 534 N N . ALA A 1 73 ? 6.059 2.374 -7.885 1.00 93.38 73 ALA A N 1
ATOM 535 C CA . ALA A 1 73 ? 7.254 1.595 -8.207 1.00 93.38 73 ALA A CA 1
ATOM 536 C C . ALA A 1 73 ? 8.091 1.297 -6.950 1.00 93.38 73 ALA A C 1
ATOM 538 O O . ALA A 1 73 ? 8.483 0.152 -6.734 1.00 93.38 73 ALA A O 1
ATOM 539 N N . LEU A 1 74 ? 8.291 2.285 -6.071 1.00 92.81 74 LEU A N 1
ATOM 540 C CA . LEU A 1 74 ? 8.988 2.093 -4.794 1.00 92.81 74 LEU A CA 1
ATOM 541 C C . LEU A 1 74 ? 8.268 1.091 -3.881 1.00 92.81 74 LEU A C 1
ATOM 543 O O . LEU A 1 74 ? 8.919 0.239 -3.283 1.00 92.81 74 LEU A O 1
ATOM 547 N N . LEU A 1 75 ? 6.934 1.137 -3.808 1.00 95.00 75 LEU A N 1
ATOM 548 C CA . LEU A 1 75 ? 6.139 0.155 -3.060 1.00 95.00 75 LEU A CA 1
ATOM 549 C C . LEU A 1 75 ? 6.284 -1.263 -3.624 1.00 95.00 75 LEU A C 1
ATOM 551 O O . LEU A 1 75 ? 6.367 -2.221 -2.857 1.00 95.00 75 LEU A O 1
ATOM 555 N N . ALA A 1 76 ? 6.327 -1.412 -4.948 1.00 94.75 76 ALA A N 1
ATOM 556 C CA . ALA A 1 76 ? 6.558 -2.710 -5.570 1.00 94.75 76 ALA A CA 1
ATOM 557 C C . ALA A 1 76 ? 7.970 -3.237 -5.283 1.00 94.75 76 ALA A C 1
ATOM 559 O O . ALA A 1 76 ? 8.114 -4.387 -4.878 1.00 94.75 76 ALA A O 1
ATOM 560 N N . LEU A 1 77 ? 8.997 -2.390 -5.401 1.00 93.00 77 LEU A N 1
ATOM 561 C CA . LEU A 1 77 ? 10.373 -2.748 -5.043 1.00 93.00 77 LEU A CA 1
ATOM 562 C C . LEU A 1 77 ? 10.503 -3.105 -3.557 1.00 93.00 77 LEU A C 1
ATOM 564 O O . LEU A 1 77 ? 11.213 -4.045 -3.209 1.00 93.00 77 LEU A O 1
ATOM 568 N N . HIS A 1 78 ? 9.775 -2.408 -2.681 1.00 93.44 78 HIS A N 1
ATOM 569 C CA . HIS A 1 78 ? 9.717 -2.741 -1.261 1.00 93.44 78 HIS A CA 1
ATOM 570 C C . HIS A 1 78 ? 9.163 -4.155 -1.020 1.00 93.44 78 HIS A C 1
ATOM 572 O O . HIS A 1 78 ? 9.691 -4.863 -0.170 1.00 93.44 78 HIS A O 1
ATOM 578 N N . CYS A 1 79 ? 8.160 -4.594 -1.795 1.00 93.75 79 CYS A N 1
ATOM 579 C CA . CYS A 1 79 ? 7.647 -5.969 -1.729 1.00 93.75 79 CYS A CA 1
ATOM 580 C C . CYS A 1 79 ? 8.702 -7.011 -2.124 1.00 93.75 79 CYS A C 1
ATOM 582 O O . CYS A 1 79 ? 8.766 -8.081 -1.528 1.00 93.75 79 CYS A O 1
ATOM 584 N N . LEU A 1 80 ? 9.483 -6.718 -3.165 1.00 92.69 80 LEU A N 1
ATOM 585 C CA . LEU A 1 80 ? 10.485 -7.638 -3.706 1.00 92.69 80 LEU A CA 1
ATOM 586 C C . LEU A 1 80 ? 11.707 -7.761 -2.787 1.00 92.69 80 LEU A C 1
ATOM 588 O O . LEU A 1 80 ? 12.332 -8.818 -2.702 1.00 92.69 80 LEU A O 1
ATOM 592 N N . GLY A 1 81 ? 12.045 -6.681 -2.082 1.00 92.06 81 GLY A N 1
ATOM 593 C CA . GLY A 1 81 ? 13.249 -6.606 -1.267 1.00 92.06 81 GLY A CA 1
ATOM 594 C C . GLY A 1 81 ? 14.523 -6.479 -2.109 1.00 92.06 81 GLY A C 1
ATOM 595 O O . GLY A 1 81 ? 14.533 -6.647 -3.328 1.00 92.06 81 GLY A O 1
ATOM 596 N N . ARG A 1 82 ? 15.642 -6.165 -1.445 1.00 89.25 82 ARG A N 1
ATOM 597 C CA . ARG A 1 82 ? 16.898 -5.810 -2.137 1.00 89.25 82 ARG A CA 1
ATOM 598 C C . ARG A 1 82 ? 17.499 -6.936 -2.975 1.00 89.25 82 ARG A C 1
ATOM 600 O O . ARG A 1 82 ? 18.173 -6.645 -3.950 1.00 89.25 82 ARG A O 1
ATOM 607 N N . GLN A 1 83 ? 17.262 -8.193 -2.607 1.00 90.25 83 GLN A N 1
ATOM 608 C CA . GLN A 1 83 ? 17.822 -9.354 -3.311 1.00 90.25 83 GLN A CA 1
ATOM 609 C C . GLN A 1 83 ? 17.220 -9.563 -4.706 1.00 90.25 83 GLN A C 1
ATOM 611 O O . GLN A 1 83 ? 17.829 -10.223 -5.539 1.00 90.25 83 GLN A O 1
ATOM 616 N N . HIS A 1 84 ? 16.047 -8.984 -4.962 1.00 87.50 84 HIS A N 1
ATOM 617 C CA . HIS A 1 84 ? 15.317 -9.119 -6.221 1.00 87.50 84 HIS A CA 1
ATOM 618 C C . HIS A 1 84 ? 15.273 -7.800 -7.010 1.00 87.50 84 HIS A C 1
ATOM 620 O O . HIS A 1 84 ? 14.556 -7.696 -8.004 1.00 87.50 84 HIS A O 1
ATOM 626 N N . ALA A 1 85 ? 16.020 -6.784 -6.567 1.00 86.19 85 ALA A N 1
ATOM 627 C CA . ALA A 1 85 ? 16.166 -5.515 -7.264 1.00 86.19 85 ALA A CA 1
ATOM 628 C C . ALA A 1 85 ? 17.489 -5.501 -8.039 1.00 86.19 85 ALA A C 1
ATOM 630 O O . ALA A 1 85 ? 18.542 -5.816 -7.488 1.00 86.19 85 ALA A O 1
ATOM 631 N N . THR A 1 86 ? 17.430 -5.104 -9.308 1.00 85.31 86 THR A N 1
ATOM 632 C CA . THR A 1 86 ? 18.609 -4.875 -10.149 1.00 85.31 86 THR A CA 1
ATOM 633 C C . THR A 1 86 ? 18.742 -3.389 -10.462 1.00 85.31 86 THR A C 1
ATOM 635 O O . THR A 1 86 ? 17.743 -2.673 -10.538 1.00 85.31 86 THR A O 1
ATOM 638 N N . THR A 1 87 ? 19.978 -2.924 -10.638 1.00 84.56 87 THR A N 1
ATOM 639 C CA . THR A 1 87 ? 20.272 -1.578 -11.156 1.00 84.56 87 THR A CA 1
ATOM 640 C C . THR A 1 87 ? 20.164 -1.528 -12.682 1.00 84.56 87 THR A C 1
ATOM 642 O O . THR A 1 87 ? 20.240 -0.450 -13.267 1.00 84.56 87 THR A O 1
ATOM 645 N N . ASP A 1 88 ? 20.005 -2.685 -13.331 1.00 85.19 88 ASP A N 1
ATOM 646 C CA . ASP A 1 88 ? 19.806 -2.763 -14.771 1.00 85.19 88 ASP A CA 1
ATOM 647 C C . ASP A 1 88 ? 18.463 -2.137 -15.160 1.00 85.19 88 ASP A C 1
ATOM 649 O O . ASP A 1 88 ? 17.419 -2.427 -14.568 1.00 85.19 88 ASP A O 1
ATOM 653 N N . VAL A 1 89 ? 18.500 -1.252 -16.152 1.00 75.19 89 VAL A N 1
ATOM 654 C CA . VAL A 1 89 ? 17.317 -0.540 -16.632 1.00 75.19 89 VAL A CA 1
ATOM 655 C C . VAL A 1 89 ? 16.915 -1.190 -17.950 1.00 75.19 89 VAL A C 1
ATOM 657 O O . VAL A 1 89 ? 17.572 -0.949 -18.968 1.00 75.19 89 VA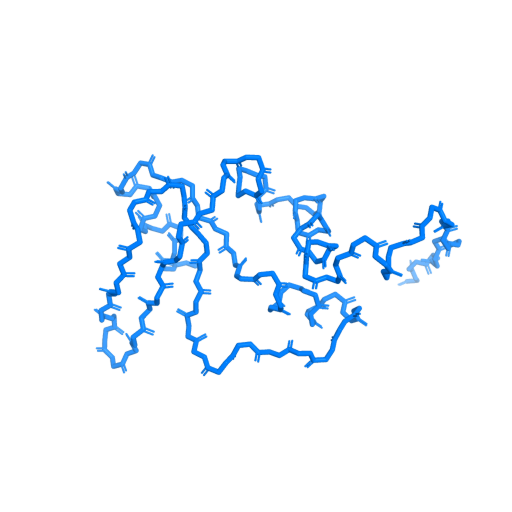L A O 1
ATOM 660 N N . PRO A 1 90 ? 15.854 -2.018 -17.973 1.00 71.00 90 PRO A N 1
ATOM 661 C CA . PRO A 1 90 ? 15.408 -2.618 -19.218 1.00 71.00 90 PRO A CA 1
ATOM 662 C C . PRO A 1 90 ? 15.008 -1.505 -20.186 1.00 71.00 90 PRO A C 1
ATOM 664 O O . PRO A 1 90 ? 14.368 -0.524 -19.793 1.00 71.00 90 PRO A O 1
ATOM 667 N N . ARG A 1 91 ? 15.389 -1.649 -21.462 1.00 76.12 91 ARG A N 1
ATOM 668 C CA . ARG A 1 91 ? 14.997 -0.695 -22.506 1.00 76.12 91 ARG A CA 1
ATOM 669 C C . ARG A 1 91 ? 13.483 -0.524 -22.468 1.00 76.12 91 ARG A C 1
ATOM 671 O O . ARG A 1 91 ? 12.747 -1.508 -22.574 1.00 76.12 91 ARG A O 1
ATOM 678 N N . ALA A 1 92 ? 13.039 0.720 -22.304 1.00 65.94 92 ALA A N 1
ATOM 679 C CA . ALA A 1 92 ? 11.628 1.050 -22.362 1.00 65.94 92 ALA A CA 1
ATOM 680 C C . ALA A 1 92 ? 11.079 0.533 -23.695 1.00 65.94 92 ALA A C 1
ATOM 682 O O . ALA A 1 92 ? 11.572 0.901 -24.761 1.00 65.94 92 ALA A O 1
ATOM 683 N N . ARG A 1 93 ? 10.099 -0.372 -23.637 1.00 62.97 93 ARG A N 1
ATOM 684 C CA . ARG A 1 93 ? 9.341 -0.730 -24.832 1.00 62.97 93 ARG A CA 1
ATOM 685 C C . ARG A 1 93 ? 8.481 0.481 -25.158 1.00 62.97 93 ARG A C 1
ATOM 687 O O . ARG A 1 93 ? 7.678 0.886 -24.319 1.00 62.97 93 ARG A O 1
ATOM 694 N N . GLU A 1 94 ? 8.688 1.068 -26.332 1.00 48.06 94 GLU A N 1
ATOM 695 C CA . GLU A 1 94 ? 7.786 2.086 -26.862 1.00 48.06 94 GLU A CA 1
ATOM 696 C C . GLU A 1 94 ? 6.371 1.499 -26.882 1.00 48.06 94 GLU A C 1
ATOM 698 O O . GLU A 1 94 ? 6.130 0.424 -27.440 1.00 48.06 94 GLU A O 1
ATOM 703 N N . ALA A 1 95 ? 5.462 2.158 -26.167 1.00 54.12 95 ALA A N 1
ATOM 704 C CA . ALA A 1 95 ? 4.050 1.835 -26.206 1.00 54.12 95 ALA A CA 1
ATOM 705 C C . ALA A 1 95 ? 3.507 2.359 -27.540 1.00 54.12 95 ALA A C 1
ATOM 707 O O . ALA A 1 95 ? 3.537 3.567 -27.775 1.00 54.12 95 ALA A O 1
ATOM 708 N N . ALA A 1 96 ? 3.102 1.431 -28.408 1.00 36.91 96 ALA A N 1
ATOM 709 C CA . ALA A 1 96 ? 2.377 1.711 -29.644 1.00 36.91 96 ALA A CA 1
ATOM 710 C C . ALA A 1 96 ? 0.966 2.245 -29.360 1.00 36.91 96 ALA A C 1
ATOM 712 O O . ALA A 1 96 ? 0.381 1.833 -28.327 1.00 36.91 96 ALA A O 1
#

Radius of gyration: 14.61 Å; chains: 1; bounding box: 40×26×44 Å

Foldseek 3Di:
DVQVVVCVVVVKFKAFQLQCLLCVVVNDVDDDPAQEMEICDDWDWDDDPPGIHTYDYDDCVQGVCRVDPVSSVSSNCVVVDPVSDDPDDPPDDPDD